Protein AF-A0A955KZE1-F1 (afdb_monomer_lite)

Foldseek 3Di:
DDDDDDDDDDDPVRVVVVVVVVVVCCVVPVPVPVVVLLVVVVVLVVVQVVVVVVVQVVVCVVPVDGAAPVQFDQDQVWQWTGHNNDIDGSPPTQGADPDDDSRYWHWDKDADPQWIWIWIQGPVRDIDIDMDDPDDDD

Secondary structure (DSSP, 8-state):
--------PPPHHHHHHHHHHHHHHHHHHHHHHHHHHHHHHHHHHHHHHHHHHHHHHHHHHHHSSPPPTTTEEE-TTSSEEEETTEEEE-TT---B-SS-BTTBB-EEEEEETTEEEEEEE-TTS-EEEESS-S----

Sequence (138 aa):
MIKINAQKAFSLTEVVVALAIIALLVGLGGYGFAIVQRSSRDEQRKTFLAEVRSAVDHYYLANSYYPPSDEFVFSPAGDLLTIGTKQFELVGFKHASSESNANSTKYYYEKDTRGYIVCALQESGSWLKLGDGAGTCM

Structure (mmCIF, N/CA/C/O backbone):
data_AF-A0A955KZE1-F1
#
_entry.id   AF-A0A955KZE1-F1
#
loop_
_atom_site.group_PDB
_atom_site.id
_atom_site.type_symbol
_atom_site.label_atom_id
_atom_site.label_alt_id
_atom_site.label_comp_id
_atom_site.label_asym_id
_atom_site.label_entity_id
_atom_site.label_seq_id
_atom_site.pdbx_PDB_ins_code
_atom_site.Cartn_x
_atom_site.Cartn_y
_atom_site.Cartn_z
_atom_site.occupancy
_atom_site.B_iso_or_equiv
_atom_site.auth_seq_id
_atom_site.auth_comp_id
_atom_site.auth_asym_id
_atom_site.auth_atom_id
_atom_site.pdbx_PDB_model_num
ATOM 1 N N . MET A 1 1 ? -59.845 26.297 21.873 1.00 43.66 1 MET A N 1
ATOM 2 C CA . MET A 1 1 ? -59.622 25.319 22.962 1.00 43.66 1 MET A CA 1
ATOM 3 C C . MET A 1 1 ? -58.888 24.129 22.353 1.00 43.66 1 MET A C 1
ATOM 5 O O . MET A 1 1 ? -59.479 23.426 21.547 1.00 43.66 1 MET A O 1
ATOM 9 N N . ILE A 1 2 ? -57.586 23.979 22.605 1.00 55.41 2 ILE A N 1
ATOM 10 C CA . ILE A 1 2 ? -56.759 22.927 21.989 1.00 55.41 2 ILE A CA 1
ATOM 11 C C . ILE A 1 2 ? -56.669 21.760 22.977 1.00 55.41 2 ILE A C 1
ATOM 13 O O . ILE A 1 2 ? -56.175 21.931 24.088 1.00 55.41 2 ILE A O 1
ATOM 17 N N . LYS A 1 3 ? -57.185 20.588 22.591 1.00 59.56 3 LYS A N 1
ATOM 18 C CA . LYS A 1 3 ? -57.018 19.340 23.347 1.00 59.56 3 LYS A CA 1
ATOM 19 C C . LYS A 1 3 ? -55.638 18.766 23.034 1.00 59.56 3 LYS A C 1
ATOM 21 O O . LYS A 1 3 ? -55.412 18.313 21.916 1.00 59.56 3 LYS A O 1
ATOM 26 N N . ILE A 1 4 ? -54.732 18.764 24.008 1.00 67.62 4 ILE A N 1
ATOM 27 C CA . ILE A 1 4 ? -53.477 18.013 23.905 1.00 67.62 4 ILE A CA 1
ATOM 28 C C . ILE A 1 4 ? -53.792 16.557 24.250 1.00 67.62 4 ILE A C 1
ATOM 30 O O . ILE A 1 4 ? -54.151 16.240 25.382 1.00 67.62 4 ILE A O 1
ATOM 34 N N . ASN A 1 5 ? -53.729 15.681 23.249 1.00 68.62 5 ASN A N 1
ATOM 35 C CA . ASN A 1 5 ? -53.909 14.247 23.431 1.00 68.62 5 ASN A CA 1
ATOM 36 C C . ASN A 1 5 ? -52.589 13.678 23.973 1.00 68.62 5 ASN A C 1
ATOM 38 O O . ASN A 1 5 ? -51.588 13.673 23.256 1.00 68.62 5 ASN A O 1
ATOM 42 N N . ALA A 1 6 ? -52.562 13.267 25.242 1.00 65.12 6 ALA A N 1
ATOM 43 C CA . ALA A 1 6 ? -51.377 12.690 25.869 1.00 65.12 6 ALA A CA 1
ATOM 44 C C . ALA A 1 6 ? -51.086 11.321 25.236 1.00 65.12 6 ALA A C 1
ATOM 46 O O . ALA A 1 6 ? -51.668 10.304 25.613 1.00 65.12 6 ALA A O 1
ATOM 47 N N . GLN A 1 7 ? -50.221 11.299 24.223 1.00 70.88 7 GLN A N 1
ATOM 48 C CA . GLN A 1 7 ? -49.693 10.048 23.694 1.00 70.88 7 GLN A CA 1
ATOM 49 C C . GLN A 1 7 ? -48.806 9.394 24.760 1.00 70.88 7 GLN A C 1
ATOM 51 O O . GLN A 1 7 ? -48.103 10.092 25.491 1.00 70.88 7 GLN A O 1
ATOM 56 N N . LYS A 1 8 ? -48.892 8.063 24.886 1.00 73.88 8 LYS A N 1
ATOM 57 C CA . LYS A 1 8 ? -48.171 7.281 25.901 1.00 73.88 8 LYS A CA 1
ATOM 58 C C . LYS A 1 8 ? -46.674 7.607 25.841 1.00 73.88 8 LYS A C 1
ATOM 60 O O . LYS A 1 8 ? -46.007 7.248 24.876 1.00 73.88 8 LYS A O 1
ATOM 65 N N . ALA A 1 9 ? -46.174 8.300 26.859 1.00 71.69 9 ALA A N 1
ATOM 66 C CA . ALA A 1 9 ? -44.748 8.510 27.061 1.00 71.69 9 ALA A CA 1
ATOM 67 C C . ALA A 1 9 ? -44.119 7.238 27.651 1.00 71.69 9 ALA A C 1
ATOM 69 O O . ALA A 1 9 ? -44.783 6.503 28.386 1.00 71.69 9 ALA A O 1
ATOM 70 N N . PHE A 1 10 ? -42.851 6.988 27.324 1.00 76.50 10 PHE A N 1
ATOM 71 C CA . PHE A 1 10 ? -42.083 5.862 27.856 1.00 76.50 10 PHE A CA 1
ATOM 72 C C . PHE A 1 10 ? -41.983 5.922 29.384 1.00 76.50 10 PHE A C 1
ATOM 74 O O . PHE A 1 10 ? -41.826 6.996 29.970 1.00 76.50 10 PHE A O 1
ATOM 81 N N . SER A 1 11 ? -42.054 4.757 30.032 1.00 90.94 11 SER A N 1
ATOM 82 C CA . SER A 1 11 ? -41.850 4.657 31.478 1.00 90.94 11 SER A CA 1
ATOM 83 C C . SER A 1 11 ? -40.381 4.904 31.832 1.00 90.94 11 SER A C 1
ATOM 85 O O . SER A 1 11 ? -39.472 4.506 31.104 1.00 90.94 11 SER A O 1
ATOM 87 N N . LEU A 1 12 ? -40.125 5.507 32.997 1.00 86.75 12 LEU A N 1
ATOM 88 C CA . LEU A 1 12 ? -38.764 5.718 33.505 1.00 86.75 12 LEU A CA 1
ATOM 89 C C . LEU A 1 12 ? -37.996 4.392 33.621 1.00 86.75 12 LEU A C 1
ATOM 91 O O . LEU A 1 12 ? -36.819 4.316 33.281 1.00 86.75 12 LEU A O 1
ATOM 95 N N . THR A 1 13 ? -38.688 3.324 34.027 1.00 91.44 13 THR A N 1
ATOM 96 C CA . THR A 1 13 ? -38.110 1.970 34.092 1.00 91.44 13 THR A CA 1
ATOM 97 C C . THR A 1 13 ? -37.706 1.434 32.719 1.00 91.44 13 THR A C 1
ATOM 99 O O . THR A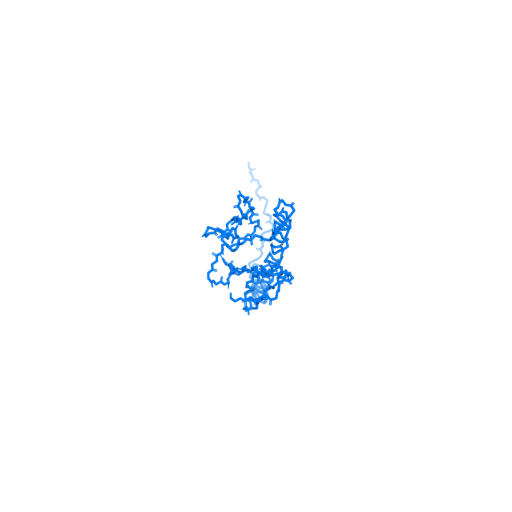 1 13 ? -36.699 0.744 32.598 1.00 91.44 13 THR A O 1
ATOM 102 N N . GLU A 1 14 ? -38.440 1.805 31.674 1.00 90.56 14 GLU A N 1
ATOM 103 C CA . GLU A 1 14 ? -38.200 1.382 30.294 1.00 90.56 14 GLU A CA 1
ATOM 104 C C . GLU A 1 14 ? -36.909 1.997 29.755 1.00 90.56 14 GLU A C 1
ATOM 106 O O . GLU A 1 14 ? -36.090 1.309 29.150 1.00 90.56 14 GLU A O 1
ATOM 111 N N . VAL A 1 15 ? -36.677 3.275 30.065 1.00 92.75 15 VAL A N 1
ATOM 112 C CA . VAL A 1 15 ? -35.442 3.976 29.698 1.00 92.75 15 VAL A CA 1
ATOM 113 C C . VAL A 1 15 ? -34.239 3.396 30.448 1.00 92.75 15 VAL A C 1
ATOM 115 O O . VAL A 1 15 ? -33.183 3.198 29.852 1.00 92.75 15 VAL A O 1
ATOM 118 N N . VAL A 1 16 ? -34.388 3.053 31.731 1.00 94.25 16 VAL A N 1
ATOM 119 C CA . VAL A 1 16 ? -33.296 2.465 32.529 1.00 94.25 16 VAL A CA 1
ATOM 120 C C . VAL A 1 16 ? -32.928 1.060 32.041 1.00 94.25 16 VAL A C 1
ATOM 122 O O . VAL A 1 16 ? -31.744 0.761 31.887 1.00 94.25 16 VAL A O 1
ATOM 125 N N . VAL A 1 17 ? -33.916 0.211 31.742 1.00 95.31 17 VAL A N 1
ATOM 126 C CA . VAL A 1 17 ? -33.666 -1.133 31.194 1.00 95.31 17 VAL A CA 1
ATOM 127 C C . VAL A 1 17 ? -33.049 -1.047 29.797 1.00 95.31 17 VAL A C 1
ATOM 129 O O . VAL A 1 17 ? -32.090 -1.764 29.511 1.00 95.31 17 VAL A O 1
ATOM 132 N N . ALA A 1 18 ? -33.526 -0.137 28.942 1.00 95.38 18 ALA A N 1
ATOM 133 C CA . ALA A 1 18 ? -32.954 0.064 27.613 1.00 95.38 18 ALA A CA 1
ATOM 134 C C . ALA A 1 18 ? -31.478 0.492 27.678 1.00 95.38 18 ALA A C 1
ATOM 136 O O . ALA A 1 18 ? -30.641 -0.077 26.977 1.00 95.38 18 ALA A O 1
ATOM 137 N N . LEU A 1 19 ? -31.130 1.435 28.560 1.00 94.94 19 LEU A N 1
ATOM 138 C CA . LEU A 1 19 ? -29.741 1.864 28.758 1.00 94.94 19 LEU A CA 1
ATOM 139 C C . LEU A 1 19 ? -28.856 0.739 29.311 1.00 94.94 19 LEU A C 1
ATOM 141 O O . LEU A 1 19 ? -27.715 0.601 28.872 1.00 94.94 19 LEU A O 1
ATOM 145 N N . ALA A 1 20 ? -29.378 -0.097 30.214 1.00 95.88 20 ALA A N 1
ATOM 146 C CA . ALA A 1 20 ? -28.655 -1.260 30.728 1.00 95.88 20 ALA A CA 1
ATOM 147 C C . ALA A 1 20 ? -28.326 -2.278 29.619 1.00 95.88 20 ALA A C 1
ATOM 149 O O . ALA A 1 20 ? -27.202 -2.779 29.555 1.00 95.88 20 ALA A O 1
ATOM 150 N N . ILE A 1 21 ? -29.268 -2.539 28.705 1.00 95.38 21 ILE A N 1
ATOM 151 C CA . ILE A 1 21 ? -29.043 -3.436 27.560 1.00 95.38 21 ILE A CA 1
ATOM 152 C C . ILE A 1 21 ? -28.027 -2.827 26.584 1.00 95.38 21 ILE A C 1
ATOM 154 O O . ILE A 1 21 ? -27.118 -3.525 26.137 1.00 95.38 21 ILE A O 1
ATOM 158 N N . ILE A 1 22 ? -28.124 -1.528 26.280 1.00 94.38 22 ILE A N 1
ATOM 159 C CA . ILE A 1 22 ? -27.166 -0.843 25.396 1.00 94.38 22 ILE A CA 1
ATOM 160 C C . ILE A 1 22 ? -25.750 -0.899 25.985 1.00 94.38 22 ILE A C 1
ATOM 162 O O . ILE A 1 22 ? -24.809 -1.240 25.271 1.00 94.38 22 ILE A O 1
ATOM 166 N N . ALA A 1 23 ? -25.592 -0.625 27.283 1.00 94.00 23 ALA A N 1
ATOM 167 C CA . ALA A 1 23 ? -24.296 -0.686 27.956 1.00 94.00 23 ALA A CA 1
ATOM 168 C C . ALA A 1 23 ? -23.672 -2.090 27.885 1.00 94.00 23 ALA A C 1
ATOM 170 O O . ALA A 1 23 ? -22.476 -2.223 27.616 1.00 94.00 23 ALA A O 1
ATOM 171 N N . LEU A 1 24 ? -24.488 -3.135 28.056 1.00 93.31 24 LEU A N 1
ATOM 172 C CA . LEU A 1 24 ? -24.050 -4.522 27.917 1.00 93.31 24 LEU A CA 1
ATOM 173 C C . LEU A 1 24 ? -23.579 -4.829 26.487 1.00 93.31 24 LEU A C 1
ATOM 175 O O . LEU A 1 24 ? -22.497 -5.382 26.300 1.00 93.31 24 LEU A O 1
ATOM 179 N N . LEU A 1 25 ? -24.361 -4.446 25.475 1.00 92.94 25 LEU A N 1
ATOM 180 C CA . LEU A 1 25 ? -24.026 -4.703 24.071 1.00 92.94 25 LEU A CA 1
ATOM 181 C C . LEU A 1 25 ? -22.758 -3.964 23.634 1.00 92.94 25 LEU A C 1
ATOM 183 O O . LEU A 1 25 ? -21.913 -4.546 22.955 1.00 92.94 25 LEU A O 1
ATOM 187 N N . VAL A 1 26 ? -22.591 -2.708 24.054 1.00 89.88 26 VAL A N 1
ATOM 188 C CA . VAL A 1 26 ? -21.380 -1.925 23.768 1.00 89.88 26 VAL A CA 1
ATOM 189 C C . VAL A 1 26 ? -20.156 -2.559 24.433 1.00 89.88 26 VAL A C 1
ATOM 191 O O . VAL A 1 26 ? -19.112 -2.680 23.789 1.00 89.88 26 VAL A O 1
ATOM 194 N N . GLY A 1 27 ? -20.291 -3.025 25.680 1.00 85.88 27 GLY A N 1
ATOM 195 C CA . GLY A 1 27 ? -19.215 -3.711 26.400 1.00 85.88 27 GLY A CA 1
ATOM 196 C C . GLY A 1 27 ? -18.742 -4.994 25.711 1.00 85.88 27 GLY A C 1
ATOM 197 O O . GLY A 1 27 ? -17.546 -5.277 25.694 1.00 85.88 27 GLY A O 1
ATOM 198 N N . LEU A 1 28 ? -19.658 -5.744 25.092 1.00 87.25 28 LEU A N 1
ATOM 199 C CA . LEU A 1 28 ? -19.332 -6.980 24.374 1.00 87.25 28 LEU A CA 1
ATOM 200 C C . LEU A 1 28 ? -18.854 -6.733 22.930 1.00 87.25 28 LEU A C 1
ATOM 202 O O . LEU A 1 28 ? -18.023 -7.484 22.423 1.00 87.25 28 LEU A O 1
ATOM 206 N N . GLY A 1 29 ? -19.354 -5.693 22.256 1.00 83.19 29 GLY A N 1
ATOM 207 C CA . GLY A 1 29 ? -19.130 -5.468 20.822 1.00 83.19 29 GLY A CA 1
ATOM 208 C C . GLY A 1 29 ? -17.833 -4.742 20.443 1.00 83.19 29 GLY A C 1
ATOM 209 O O . GLY A 1 29 ? -17.391 -4.845 19.298 1.00 83.19 29 GLY A O 1
ATOM 210 N N . GLY A 1 30 ? -17.199 -4.014 21.368 1.00 77.38 30 GLY A N 1
ATOM 211 C CA . GLY A 1 30 ? -16.094 -3.100 21.037 1.00 77.38 30 GLY A CA 1
ATOM 212 C C . GLY A 1 30 ? -14.823 -3.762 20.481 1.00 77.38 30 GLY A C 1
ATOM 213 O O . GLY A 1 30 ? -14.159 -3.193 19.614 1.00 77.38 30 GLY A O 1
ATOM 214 N N . TYR A 1 31 ? -14.482 -4.973 20.930 1.00 75.62 31 TYR A N 1
ATOM 215 C CA . TYR A 1 31 ? -13.191 -5.604 20.611 1.00 75.62 31 TYR A CA 1
ATOM 216 C C . TYR A 1 31 ? -13.058 -6.064 19.150 1.00 75.62 31 TYR A C 1
ATOM 218 O O . TYR A 1 31 ? -11.958 -6.045 18.597 1.00 75.62 31 TYR A O 1
ATOM 226 N N . GLY A 1 32 ? -14.159 -6.444 18.495 1.00 79.81 32 GLY A N 1
ATOM 227 C CA . GLY A 1 32 ? -14.126 -6.941 17.113 1.00 79.81 32 GLY A CA 1
ATOM 228 C C . GLY A 1 32 ? -13.849 -5.852 16.071 1.00 79.81 32 GLY A C 1
ATOM 229 O O . GLY A 1 32 ? -13.294 -6.132 15.008 1.00 79.81 32 GLY A O 1
ATOM 230 N N . PHE A 1 33 ? -14.181 -4.597 16.384 1.00 83.19 33 PHE A N 1
ATOM 231 C CA . PHE A 1 33 ? -14.130 -3.495 15.424 1.00 83.19 33 PHE A CA 1
ATOM 232 C C . PHE A 1 33 ? -12.703 -3.196 14.937 1.00 83.19 33 PHE A C 1
ATOM 234 O O . PHE A 1 33 ? -12.472 -3.016 13.742 1.00 83.19 33 PHE A O 1
ATOM 241 N N . ALA A 1 34 ? -11.718 -3.215 15.840 1.00 83.00 34 ALA A N 1
ATOM 242 C CA . ALA A 1 34 ? -10.325 -2.924 15.493 1.00 83.00 34 ALA A CA 1
ATOM 243 C C . ALA A 1 34 ? -9.710 -3.975 14.551 1.00 83.00 34 A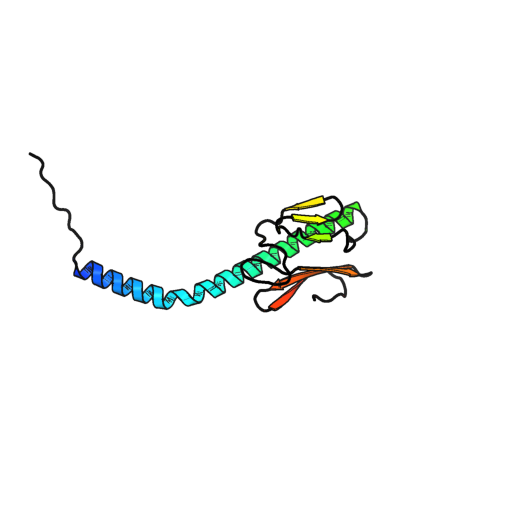LA A C 1
ATOM 245 O O . ALA A 1 34 ? -8.937 -3.627 13.655 1.00 83.00 34 ALA A O 1
ATOM 246 N N . ILE A 1 35 ? -10.074 -5.250 14.732 1.00 85.56 35 ILE A N 1
ATOM 247 C CA . ILE A 1 35 ? -9.585 -6.369 13.915 1.00 85.56 35 ILE A CA 1
ATOM 248 C C . ILE A 1 35 ? -10.153 -6.270 12.499 1.00 85.56 35 ILE A C 1
ATOM 250 O O . ILE A 1 35 ? -9.399 -6.345 11.529 1.00 85.56 35 ILE A O 1
ATOM 254 N N . VAL A 1 36 ? -11.462 -6.031 12.376 1.00 88.31 36 VAL A N 1
ATOM 255 C CA . VAL A 1 36 ? -12.129 -5.868 11.074 1.00 88.31 36 VAL A CA 1
ATOM 256 C C . VAL A 1 36 ? -11.562 -4.667 10.321 1.00 88.31 36 VAL A C 1
ATOM 258 O O . VAL A 1 36 ? -11.246 -4.776 9.138 1.00 88.31 36 VAL A O 1
ATOM 261 N N . GLN A 1 37 ? -11.344 -3.542 11.009 1.00 89.44 37 GLN A N 1
ATOM 262 C CA . GLN A 1 37 ? -10.759 -2.359 10.383 1.00 89.44 37 GLN A CA 1
ATOM 263 C C . GLN A 1 37 ? -9.329 -2.627 9.879 1.00 89.44 37 GLN A C 1
ATOM 265 O O . GLN A 1 37 ? -8.966 -2.149 8.806 1.00 89.44 37 GLN A O 1
ATOM 270 N N . ARG A 1 38 ? -8.515 -3.393 10.624 1.00 89.56 38 ARG A N 1
ATOM 271 C CA . ARG A 1 38 ? -7.177 -3.811 10.169 1.00 89.56 38 ARG A CA 1
ATOM 272 C C . ARG A 1 38 ? -7.263 -4.706 8.934 1.00 89.56 38 ARG A C 1
ATOM 274 O O . ARG A 1 38 ? -6.574 -4.428 7.960 1.00 89.56 38 ARG A O 1
ATOM 281 N N . SER A 1 39 ? -8.145 -5.706 8.948 1.00 90.56 39 SER A N 1
ATOM 282 C CA . SER A 1 39 ? -8.352 -6.602 7.802 1.00 90.56 39 SER A CA 1
ATOM 283 C C . SER A 1 39 ? -8.765 -5.832 6.548 1.00 90.56 39 SER A C 1
ATOM 285 O O . SER A 1 39 ? -8.186 -6.030 5.486 1.00 90.56 39 SER A O 1
ATOM 287 N N . SER A 1 40 ? -9.701 -4.886 6.680 1.00 90.50 40 SER A N 1
ATOM 288 C CA . SER A 1 40 ? -10.137 -4.046 5.561 1.00 90.50 40 SER A CA 1
ATOM 289 C C . SER A 1 40 ? -8.990 -3.210 4.980 1.00 90.50 40 SER A C 1
ATOM 291 O O . SER A 1 40 ? -8.892 -3.063 3.765 1.00 90.50 40 SER A O 1
ATOM 293 N N . ARG A 1 41 ? -8.081 -2.692 5.820 1.00 90.06 41 ARG A N 1
ATOM 294 C CA . ARG A 1 41 ? -6.893 -1.959 5.347 1.00 90.06 41 ARG A CA 1
ATOM 295 C C . ARG A 1 41 ? -5.886 -2.871 4.649 1.00 90.06 41 ARG A C 1
ATOM 297 O O . ARG A 1 41 ? -5.335 -2.483 3.623 1.00 90.06 41 ARG A O 1
ATOM 304 N N . ASP A 1 42 ? -5.657 -4.077 5.162 1.00 91.25 42 ASP A N 1
ATOM 305 C CA . ASP A 1 42 ? -4.783 -5.057 4.507 1.00 91.25 42 ASP A CA 1
ATOM 306 C C . ASP A 1 42 ? -5.351 -5.516 3.147 1.00 91.25 42 ASP A C 1
ATOM 308 O O . ASP A 1 42 ? -4.596 -5.680 2.188 1.00 91.25 42 ASP A O 1
ATOM 312 N N . GLU A 1 43 ? -6.674 -5.647 3.021 1.00 90.75 43 GLU A N 1
ATOM 313 C CA . GLU A 1 43 ? -7.345 -5.894 1.737 1.00 90.75 43 GLU A CA 1
ATOM 314 C C . GLU A 1 43 ? -7.171 -4.726 0.761 1.00 90.75 43 GLU A C 1
ATOM 316 O O . GLU A 1 43 ? -6.832 -4.951 -0.400 1.00 90.75 43 GLU A O 1
ATOM 321 N N . GLN A 1 44 ? -7.315 -3.481 1.229 1.00 88.19 44 GLN A N 1
ATOM 322 C CA . GLN A 1 44 ? -7.064 -2.289 0.409 1.00 88.19 44 GLN A CA 1
ATOM 323 C C . GLN A 1 44 ? -5.620 -2.269 -0.120 1.00 88.19 44 GLN A C 1
ATOM 325 O O . GLN A 1 44 ? -5.411 -2.073 -1.318 1.00 88.19 44 GLN A O 1
ATOM 330 N N . ARG A 1 45 ? -4.621 -2.576 0.726 1.00 88.62 45 ARG A N 1
ATOM 331 C CA . ARG A 1 45 ? -3.209 -2.716 0.309 1.00 88.62 45 ARG A CA 1
ATOM 332 C C . ARG A 1 45 ? -3.024 -3.782 -0.772 1.00 88.62 45 ARG A C 1
ATOM 334 O O . ARG A 1 45 ? -2.209 -3.605 -1.671 1.00 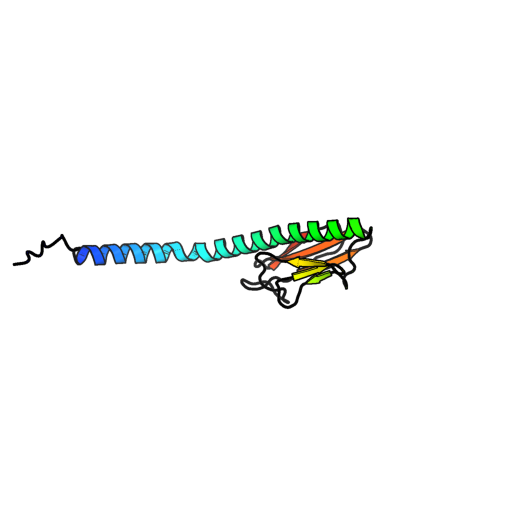88.62 45 ARG A O 1
ATOM 341 N N . LYS A 1 46 ? -3.768 -4.887 -0.709 1.00 90.25 46 LYS A N 1
ATOM 342 C CA . LYS A 1 46 ? -3.706 -5.948 -1.723 1.00 90.25 46 LYS A CA 1
ATOM 343 C C . LYS A 1 46 ? -4.306 -5.511 -3.056 1.00 90.25 46 LYS A C 1
ATOM 345 O O . LYS A 1 46 ? -3.682 -5.739 -4.091 1.00 90.25 46 LYS A O 1
ATOM 350 N N . THR A 1 47 ? -5.489 -4.901 -3.034 1.00 88.38 47 THR A N 1
ATOM 351 C CA . THR A 1 47 ? -6.151 -4.374 -4.239 1.00 88.38 47 THR A CA 1
ATOM 352 C C . THR A 1 47 ? -5.248 -3.381 -4.956 1.00 88.38 47 THR A C 1
ATOM 354 O O . THR A 1 47 ? -5.054 -3.462 -6.162 1.00 88.38 47 THR A O 1
ATOM 357 N N . PHE A 1 48 ? -4.583 -2.530 -4.190 1.00 86.00 48 PHE A N 1
ATOM 358 C CA . PHE A 1 48 ? -3.620 -1.585 -4.719 1.00 86.00 48 PHE A CA 1
ATOM 359 C C . PHE A 1 48 ? -2.429 -2.193 -5.414 1.00 86.00 48 PHE A C 1
ATOM 361 O O . PHE A 1 48 ? -2.071 -1.761 -6.500 1.00 86.00 48 PHE A O 1
ATOM 368 N N . LEU A 1 49 ? -1.804 -3.208 -4.816 1.00 89.12 49 LEU A N 1
ATOM 369 C CA . LEU A 1 49 ? -0.700 -3.881 -5.486 1.00 89.12 49 LEU A CA 1
ATOM 370 C C . LEU A 1 49 ? -1.151 -4.437 -6.848 1.00 89.12 49 LEU A C 1
ATOM 372 O O . LEU A 1 49 ? -0.377 -4.398 -7.802 1.00 89.12 49 LEU A O 1
ATOM 376 N N . ALA A 1 50 ? -2.407 -4.875 -6.982 1.00 89.06 50 ALA A N 1
ATOM 377 C CA . ALA A 1 50 ? -2.954 -5.280 -8.276 1.00 89.06 50 ALA A CA 1
ATOM 378 C C . ALA A 1 50 ? -3.081 -4.105 -9.269 1.00 89.06 50 ALA A C 1
ATOM 380 O O . ALA A 1 50 ? -2.735 -4.266 -10.440 1.00 89.06 50 ALA A O 1
ATOM 381 N N . GLU A 1 51 ? -3.505 -2.922 -8.817 1.00 87.31 51 GLU A N 1
ATOM 382 C CA . GLU A 1 51 ? -3.529 -1.701 -9.641 1.00 87.31 51 GLU A CA 1
ATOM 383 C C . GLU A 1 51 ? -2.119 -1.284 -10.075 1.00 87.31 51 GLU A C 1
ATOM 385 O O . GLU A 1 51 ? -1.880 -1.007 -11.252 1.00 87.31 51 GLU A O 1
ATOM 390 N N . VAL A 1 52 ? -1.156 -1.329 -9.151 1.00 88.94 52 VAL A N 1
ATOM 391 C CA . VAL A 1 52 ? 0.258 -1.065 -9.432 1.00 88.94 52 VAL A CA 1
ATOM 392 C C . VAL A 1 52 ? 0.800 -2.032 -10.481 1.00 88.94 52 VAL A C 1
ATOM 394 O O . VAL A 1 52 ? 1.491 -1.600 -11.400 1.00 88.94 52 VAL A O 1
ATOM 397 N N . ARG A 1 53 ? 0.465 -3.325 -10.401 1.00 90.56 53 ARG A N 1
ATOM 398 C CA . ARG A 1 53 ? 0.843 -4.297 -11.437 1.00 90.56 53 ARG A CA 1
ATOM 399 C C . ARG A 1 53 ? 0.292 -3.917 -12.797 1.00 90.56 53 ARG A C 1
ATOM 401 O O . ARG A 1 53 ? 1.054 -3.909 -13.754 1.00 90.56 53 ARG A O 1
ATOM 408 N N . SER A 1 54 ? -0.981 -3.536 -12.873 1.00 90.38 54 SER A N 1
ATOM 409 C CA . SER A 1 54 ? -1.560 -3.054 -14.128 1.00 90.38 54 SER A CA 1
ATOM 410 C C . SER A 1 54 ? -0.793 -1.841 -14.664 1.00 90.38 54 SER A C 1
ATOM 412 O O . SER A 1 54 ? -0.500 -1.778 -15.855 1.00 90.38 54 SER A O 1
ATOM 414 N N . ALA A 1 55 ? -0.424 -0.890 -13.802 1.00 89.38 55 ALA A N 1
ATOM 415 C CA . ALA A 1 55 ? 0.346 0.293 -14.187 1.00 89.38 55 ALA A CA 1
ATOM 416 C C . ALA A 1 55 ? 1.759 -0.054 -14.697 1.00 89.38 55 ALA A C 1
ATOM 418 O O . ALA A 1 55 ? 2.205 0.490 -15.710 1.00 89.38 55 ALA A O 1
ATOM 419 N N . VAL A 1 56 ? 2.444 -0.993 -14.038 1.00 91.62 56 VAL A N 1
ATOM 420 C CA . VAL A 1 56 ? 3.752 -1.509 -14.471 1.00 91.62 56 VAL A CA 1
ATOM 421 C C . VAL A 1 56 ? 3.636 -2.249 -15.805 1.00 91.62 56 VAL A C 1
ATOM 423 O O . VAL A 1 56 ? 4.452 -2.018 -16.697 1.00 91.62 56 VAL A O 1
ATOM 426 N N . ASP A 1 57 ? 2.604 -3.074 -15.984 1.00 90.88 57 ASP A N 1
ATOM 427 C CA . ASP A 1 57 ? 2.348 -3.792 -17.235 1.00 90.88 57 ASP A CA 1
ATOM 428 C C . ASP A 1 57 ? 2.085 -2.799 -18.385 1.00 90.88 57 ASP A C 1
ATOM 430 O O . ASP A 1 57 ? 2.649 -2.934 -19.472 1.00 90.88 57 ASP A O 1
ATOM 434 N N . HIS A 1 58 ? 1.320 -1.728 -18.140 1.00 90.75 58 HIS A N 1
ATOM 435 C CA . HIS A 1 58 ? 1.135 -0.641 -19.108 1.00 90.75 58 HIS A CA 1
ATOM 436 C C . HIS A 1 58 ? 2.447 0.060 -19.482 1.00 90.75 58 HIS A C 1
ATOM 438 O O . HIS A 1 58 ? 2.650 0.392 -20.652 1.00 90.75 58 HIS A O 1
ATOM 444 N N . TYR A 1 59 ? 3.342 0.284 -18.517 1.00 91.88 59 TYR A N 1
ATOM 445 C CA . TYR A 1 59 ? 4.661 0.855 -18.790 1.00 91.88 59 TYR A CA 1
ATOM 446 C C . TYR A 1 59 ? 5.517 -0.096 -19.635 1.00 91.88 59 TYR A C 1
ATOM 448 O O . TYR A 1 59 ? 6.151 0.342 -20.598 1.00 91.88 59 TYR A O 1
ATOM 456 N N . TYR A 1 60 ? 5.503 -1.393 -19.318 1.00 92.25 60 TYR A N 1
ATOM 457 C CA . TYR A 1 60 ? 6.238 -2.406 -20.071 1.00 92.25 60 TYR A CA 1
ATOM 458 C C . TYR A 1 60 ? 5.763 -2.480 -21.525 1.00 92.25 60 TYR A C 1
ATOM 460 O O . TYR A 1 60 ? 6.586 -2.536 -22.433 1.00 92.25 60 TYR A O 1
ATOM 468 N N . LEU A 1 61 ? 4.453 -2.400 -21.775 1.00 93.12 61 LEU A N 1
ATOM 469 C CA . LEU A 1 61 ? 3.907 -2.378 -23.137 1.00 93.12 61 LEU A CA 1
ATOM 470 C C . LEU A 1 61 ? 4.390 -1.173 -23.959 1.00 93.12 61 LEU A C 1
ATOM 472 O O . LEU A 1 61 ? 4.544 -1.289 -25.172 1.00 93.12 61 LEU A O 1
ATOM 476 N N . ALA A 1 62 ? 4.626 -0.027 -23.318 1.00 92.62 62 ALA A N 1
ATOM 477 C CA . ALA A 1 62 ? 5.092 1.179 -23.997 1.00 92.62 62 ALA A CA 1
ATOM 478 C C . ALA A 1 62 ? 6.613 1.191 -24.228 1.00 92.62 62 ALA A C 1
ATOM 480 O O . ALA A 1 62 ? 7.069 1.681 -25.258 1.00 92.62 62 ALA A O 1
ATOM 481 N N . ASN A 1 63 ? 7.390 0.657 -23.282 1.00 92.56 63 ASN A N 1
ATOM 482 C CA . ASN A 1 63 ? 8.846 0.823 -23.249 1.00 92.56 63 ASN A CA 1
ATOM 483 C C . ASN A 1 63 ? 9.632 -0.478 -23.492 1.00 92.56 63 ASN A C 1
ATOM 485 O O . ASN A 1 63 ? 10.829 -0.435 -23.746 1.00 92.56 63 ASN A O 1
ATOM 489 N N . SER A 1 64 ? 8.976 -1.642 -23.457 1.00 92.62 64 SER A N 1
ATOM 490 C CA . SER A 1 64 ? 9.582 -2.987 -23.536 1.00 92.62 64 SER A CA 1
ATOM 491 C C . SER A 1 64 ? 10.557 -3.335 -22.399 1.00 92.62 64 SER A C 1
ATOM 493 O O . SER A 1 64 ? 11.326 -4.291 -22.501 1.00 92.62 64 SER A O 1
ATOM 495 N N . TYR A 1 65 ? 10.525 -2.587 -21.295 1.00 91.25 65 TYR A N 1
ATOM 496 C CA . TYR A 1 65 ? 11.276 -2.873 -20.073 1.00 91.25 65 TYR A CA 1
ATOM 497 C C . TYR A 1 65 ? 10.480 -2.449 -18.833 1.00 91.25 65 TYR A C 1
ATOM 499 O O . TYR A 1 65 ? 9.578 -1.615 -18.915 1.00 91.25 65 TYR A O 1
ATOM 507 N N . TYR A 1 66 ? 10.793 -3.045 -17.679 1.00 92.62 66 TYR A N 1
ATOM 508 C CA . TYR A 1 66 ? 10.187 -2.669 -16.398 1.00 92.62 66 TYR A CA 1
ATOM 509 C C . TYR A 1 66 ? 10.781 -1.359 -15.872 1.00 92.62 66 TYR A C 1
ATOM 511 O O . TYR A 1 66 ? 11.995 -1.167 -16.001 1.00 92.62 66 TYR A O 1
ATOM 519 N N . PRO A 1 67 ? 9.972 -0.487 -15.246 1.00 93.00 67 PRO A N 1
ATOM 520 C CA . PRO A 1 67 ? 10.410 0.846 -14.859 1.00 93.00 67 PRO A CA 1
ATOM 521 C C . PRO A 1 67 ? 11.619 0.780 -13.915 1.00 93.00 67 PRO A C 1
ATOM 523 O O . PRO A 1 67 ? 11.620 -0.018 -12.971 1.00 93.00 67 PRO A O 1
ATOM 526 N N . PRO A 1 68 ? 12.681 1.562 -14.161 1.00 91.50 68 PRO A N 1
ATOM 527 C CA . PRO A 1 68 ? 13.798 1.653 -13.234 1.00 91.50 68 PRO A CA 1
ATOM 528 C C . PRO A 1 68 ? 13.357 2.318 -11.922 1.00 91.50 68 PRO A C 1
ATOM 530 O O . PRO A 1 68 ? 12.326 2.986 -11.861 1.00 91.50 68 PRO A O 1
ATOM 533 N N . SER A 1 69 ? 14.094 2.069 -10.837 1.00 86.06 69 SER A N 1
ATOM 534 C CA . SER A 1 69 ? 13.677 2.483 -9.488 1.00 86.06 69 SER A CA 1
ATOM 535 C C . SER A 1 69 ? 13.570 4.003 -9.313 1.00 86.06 69 SER A C 1
ATOM 537 O O . SER A 1 69 ? 12.865 4.460 -8.425 1.00 86.06 69 SER A O 1
ATOM 539 N N . ASP A 1 70 ? 14.256 4.783 -10.145 1.00 88.12 70 ASP A N 1
ATOM 540 C CA . ASP A 1 70 ? 14.176 6.246 -10.214 1.00 88.12 70 ASP A CA 1
ATOM 541 C C . ASP A 1 70 ? 12.926 6.752 -10.948 1.00 88.12 70 ASP A C 1
ATOM 543 O O . ASP A 1 70 ? 12.465 7.861 -10.688 1.00 88.12 70 ASP A O 1
ATOM 547 N N . GLU A 1 71 ? 12.341 5.933 -11.821 1.00 90.25 71 GLU A N 1
ATOM 548 C CA . GLU A 1 71 ? 11.088 6.237 -12.511 1.00 90.25 71 GLU A CA 1
ATOM 549 C C . GLU A 1 71 ? 9.858 5.685 -11.793 1.00 90.25 71 GLU A C 1
ATOM 551 O O . GLU A 1 71 ? 8.749 6.020 -12.193 1.00 90.25 71 GLU A O 1
ATOM 556 N N . PHE A 1 72 ? 10.023 4.855 -10.761 1.00 91.25 72 PHE A N 1
ATOM 557 C CA . PHE A 1 72 ? 8.933 4.295 -9.966 1.00 91.25 72 PHE A CA 1
ATOM 558 C C . PHE A 1 72 ? 8.882 4.972 -8.592 1.00 91.25 72 PHE A C 1
ATOM 560 O O . PHE A 1 72 ? 9.584 4.586 -7.657 1.00 91.25 72 PHE A O 1
ATOM 567 N N . VAL A 1 73 ? 8.053 6.009 -8.465 1.00 88.00 73 VAL A N 1
ATOM 568 C CA . VAL A 1 73 ? 8.048 6.888 -7.288 1.00 88.00 73 VAL A CA 1
ATOM 569 C C . VAL A 1 73 ? 6.655 6.984 -6.685 1.00 88.00 73 VAL A C 1
ATOM 571 O O . VAL A 1 73 ? 5.717 7.476 -7.317 1.00 88.00 73 VAL A O 1
ATOM 574 N N . PHE A 1 74 ? 6.527 6.581 -5.421 1.00 84.94 74 PHE A N 1
ATOM 575 C CA . PHE A 1 74 ? 5.356 6.919 -4.617 1.00 84.94 74 PHE A CA 1
ATOM 576 C C . PHE A 1 74 ? 5.463 8.369 -4.161 1.00 84.94 74 PHE A C 1
ATOM 578 O O . PHE A 1 74 ? 6.472 8.774 -3.581 1.00 84.94 74 PHE A O 1
ATOM 585 N N . SER A 1 75 ? 4.420 9.155 -4.416 1.00 79.50 75 SER A N 1
ATOM 586 C CA . SER A 1 75 ? 4.367 10.533 -3.949 1.00 79.50 75 SER A CA 1
ATOM 587 C C . SER A 1 75 ? 4.490 10.567 -2.424 1.00 79.50 75 SER A C 1
ATOM 589 O O . SER A 1 75 ? 3.726 9.877 -1.742 1.00 79.50 75 SER A O 1
ATOM 591 N N . PRO A 1 76 ? 5.366 11.421 -1.865 1.00 66.12 76 PRO A N 1
ATOM 592 C CA . PRO A 1 76 ? 5.431 11.648 -0.431 1.00 66.12 76 PRO A CA 1
ATOM 593 C C . PRO A 1 76 ? 4.203 12.394 0.089 1.00 66.12 76 PRO A C 1
ATOM 595 O O . PRO A 1 76 ? 4.177 12.693 1.263 1.00 66.12 76 PRO A O 1
ATOM 598 N N . ALA A 1 77 ? 3.217 12.749 -0.745 1.00 65.12 77 ALA A N 1
ATOM 599 C CA . ALA A 1 77 ? 1.893 13.180 -0.293 1.00 65.12 77 ALA A CA 1
ATOM 600 C C . ALA A 1 77 ? 0.897 12.008 -0.205 1.00 65.12 77 ALA A C 1
ATOM 602 O O . ALA A 1 77 ? -0.051 12.091 0.569 1.00 65.12 77 ALA A O 1
ATOM 603 N N . GLY A 1 78 ? 1.164 10.891 -0.894 1.00 63.84 78 GLY A N 1
ATOM 604 C CA . GLY A 1 78 ? 0.435 9.633 -0.723 1.00 63.84 78 GLY A CA 1
ATOM 605 C C . GLY A 1 78 ? -0.560 9.247 -1.804 1.00 63.84 78 GLY A C 1
ATOM 606 O O . GLY A 1 78 ? -0.955 8.087 -1.843 1.00 63.84 78 GLY A O 1
ATOM 607 N N . ASP A 1 79 ? -0.930 10.184 -2.671 1.00 74.19 79 ASP A N 1
ATOM 608 C CA . ASP A 1 79 ? -2.121 10.012 -3.515 1.00 74.19 79 ASP A CA 1
ATOM 609 C C . ASP A 1 79 ? -1.790 9.615 -4.956 1.00 74.19 79 ASP A C 1
ATOM 611 O O . ASP A 1 79 ? -2.679 9.292 -5.739 1.00 74.19 79 ASP A O 1
ATOM 615 N N . LEU A 1 80 ? -0.504 9.639 -5.321 1.00 81.94 80 LEU A N 1
ATOM 616 C CA . LEU A 1 80 ? -0.044 9.406 -6.687 1.00 81.94 80 LEU A CA 1
ATOM 617 C C . LEU A 1 80 ? 1.137 8.436 -6.712 1.00 81.94 80 LEU A C 1
ATOM 619 O O . LEU A 1 80 ? 2.118 8.616 -5.988 1.00 81.94 80 LEU A O 1
ATOM 623 N N . LEU A 1 81 ? 1.070 7.451 -7.602 1.00 86.69 81 LEU A N 1
ATOM 624 C CA . LEU A 1 81 ? 2.225 6.695 -8.077 1.00 86.69 81 LEU A CA 1
ATOM 625 C C . LEU A 1 81 ? 2.650 7.297 -9.408 1.00 86.69 81 LEU A C 1
ATOM 627 O O . LEU A 1 81 ? 1.841 7.425 -10.325 1.00 86.69 81 LEU A O 1
ATOM 631 N N . THR A 1 82 ? 3.922 7.647 -9.523 1.00 89.75 82 THR A N 1
ATOM 632 C CA . THR A 1 82 ? 4.513 8.076 -10.789 1.00 89.75 82 THR A CA 1
ATOM 633 C C . THR A 1 82 ? 5.326 6.920 -11.356 1.00 89.75 82 THR A C 1
ATOM 635 O O . THR A 1 82 ? 6.175 6.377 -10.653 1.00 89.75 82 THR A O 1
ATOM 638 N N . ILE A 1 83 ? 5.041 6.539 -12.604 1.00 91.12 83 ILE A N 1
ATOM 639 C CA . ILE A 1 83 ? 5.837 5.583 -13.381 1.00 91.12 83 ILE A CA 1
ATOM 640 C C . ILE A 1 83 ? 6.272 6.264 -14.682 1.00 91.12 83 ILE A C 1
ATOM 642 O O . ILE A 1 83 ? 5.449 6.521 -15.570 1.00 91.12 83 ILE A O 1
ATOM 646 N N . GLY A 1 84 ? 7.558 6.590 -14.788 1.00 88.06 84 GLY A N 1
ATOM 647 C CA . GLY A 1 84 ? 8.093 7.424 -15.863 1.00 88.06 84 GLY A CA 1
ATOM 648 C C . GLY A 1 84 ? 7.436 8.805 -15.863 1.00 88.06 84 GLY A C 1
ATOM 649 O O . GLY A 1 84 ? 7.515 9.542 -14.886 1.00 88.06 84 GLY A O 1
ATOM 650 N N . THR A 1 85 ? 6.744 9.161 -16.948 1.00 85.25 85 THR A N 1
ATOM 651 C CA . THR A 1 85 ? 6.008 10.437 -17.070 1.00 85.25 85 THR A CA 1
ATOM 652 C C . THR A 1 85 ? 4.517 10.331 -16.739 1.00 85.25 85 THR A C 1
ATOM 654 O O . THR A 1 85 ? 3.802 11.332 -16.805 1.00 85.25 85 THR A O 1
ATOM 657 N N . LYS A 1 86 ? 4.017 9.132 -16.411 1.00 85.56 86 LYS A N 1
ATOM 658 C CA . LYS A 1 86 ? 2.600 8.896 -16.112 1.00 85.56 86 LYS A CA 1
ATOM 659 C C . LYS A 1 86 ? 2.355 8.883 -14.611 1.00 85.56 86 LYS A C 1
ATOM 661 O O . LYS A 1 86 ? 3.136 8.314 -13.855 1.00 85.56 86 LYS A O 1
ATOM 666 N N . GLN A 1 87 ? 1.234 9.467 -14.206 1.00 87.31 87 GLN A N 1
ATOM 667 C CA . GLN A 1 87 ? 0.741 9.428 -12.835 1.00 87.31 87 GLN A CA 1
ATOM 668 C C . GLN A 1 87 ? -0.513 8.566 -12.762 1.00 87.31 87 GLN A C 1
ATOM 670 O O . GLN A 1 87 ? -1.373 8.628 -13.641 1.00 87.31 87 GLN A O 1
ATOM 675 N N . PHE A 1 88 ? -0.595 7.775 -11.704 1.00 81.62 88 PHE A N 1
ATOM 676 C CA . PHE A 1 88 ? -1.720 6.918 -11.380 1.00 81.62 88 PHE A CA 1
ATOM 677 C C . PHE A 1 88 ? -2.250 7.364 -10.023 1.00 81.62 88 PHE A C 1
ATOM 679 O O . PHE A 1 88 ? -1.478 7.475 -9.069 1.00 81.62 88 PHE A O 1
ATOM 686 N N . GLU A 1 89 ? -3.543 7.666 -9.956 1.00 78.50 89 GLU A N 1
ATOM 687 C CA . GLU A 1 89 ? -4.201 8.007 -8.700 1.00 78.50 89 GLU A CA 1
ATOM 688 C C . GLU A 1 89 ? -4.375 6.751 -7.855 1.00 78.50 89 GLU A C 1
ATOM 690 O O . GLU A 1 89 ? -4.825 5.712 -8.337 1.00 78.50 89 GLU A O 1
ATOM 695 N N . LEU A 1 90 ? -3.987 6.855 -6.591 1.00 68.81 90 LEU A N 1
ATOM 696 C CA . LEU A 1 90 ? -4.012 5.753 -5.647 1.00 68.81 90 LEU A CA 1
ATOM 697 C C . LEU A 1 90 ? -5.323 5.827 -4.864 1.00 68.81 90 LEU A C 1
ATOM 699 O O . LEU A 1 90 ? -5.405 6.430 -3.793 1.00 68.81 90 LEU A O 1
ATOM 703 N N . VAL A 1 91 ? -6.380 5.234 -5.416 1.00 67.00 91 VAL A N 1
ATOM 704 C CA . VAL A 1 91 ? -7.714 5.304 -4.811 1.00 67.00 91 VAL A CA 1
ATOM 705 C C . VAL A 1 91 ? -7.730 4.499 -3.508 1.00 67.00 91 VAL A C 1
ATOM 707 O O . VAL A 1 91 ? -7.497 3.293 -3.488 1.00 67.00 91 VAL A O 1
ATOM 710 N N . GLY A 1 92 ? -8.008 5.176 -2.392 1.00 60.97 92 GLY A N 1
ATOM 711 C CA . GLY A 1 92 ? -8.074 4.555 -1.065 1.00 60.97 92 GLY A CA 1
ATOM 712 C C . GLY A 1 92 ? -6.746 4.502 -0.303 1.00 60.97 92 GLY A C 1
ATOM 713 O O . GLY A 1 92 ? -6.704 3.907 0.776 1.00 60.97 92 GLY A O 1
ATOM 714 N N . PHE A 1 93 ? -5.677 5.139 -0.800 1.00 60.81 93 PHE A N 1
ATOM 715 C CA . PHE A 1 93 ? -4.384 5.108 -0.120 1.00 60.81 93 PHE A CA 1
ATOM 716 C C . PHE A 1 93 ? -4.239 6.112 1.001 1.00 60.81 93 PHE A C 1
ATOM 718 O O . PHE A 1 93 ? -4.516 7.300 0.895 1.00 60.81 93 PHE A O 1
ATOM 725 N N . LYS A 1 94 ? -3.720 5.591 2.105 1.00 65.12 94 LYS A N 1
ATOM 726 C CA . LYS A 1 94 ? -3.105 6.373 3.154 1.00 65.12 94 LYS A CA 1
ATOM 727 C C . LYS A 1 94 ? -1.598 6.372 2.875 1.00 65.12 94 LYS A C 1
ATOM 729 O O . LYS A 1 94 ? -0.971 5.326 3.009 1.00 65.12 94 LYS A O 1
ATOM 734 N N . HIS A 1 95 ? -1.078 7.517 2.443 1.00 70.00 95 HIS A N 1
ATOM 735 C CA . HIS A 1 95 ? 0.314 7.988 2.470 1.00 70.00 95 HIS A CA 1
ATOM 736 C C . HIS A 1 95 ? 1.470 6.967 2.506 1.00 70.00 95 HIS A C 1
ATOM 738 O O . HIS A 1 95 ? 1.612 6.199 3.460 1.00 70.00 95 HIS A O 1
ATOM 744 N N . ALA A 1 96 ? 2.377 7.048 1.525 1.00 78.56 96 ALA A N 1
ATOM 745 C CA . ALA A 1 96 ? 3.651 6.332 1.562 1.00 78.56 96 ALA A CA 1
ATOM 746 C C . ALA A 1 96 ? 4.524 6.858 2.712 1.00 78.56 96 ALA A C 1
ATOM 748 O O . ALA A 1 96 ? 4.822 8.047 2.771 1.00 78.56 96 ALA A O 1
ATOM 749 N N . SER A 1 97 ? 4.936 5.987 3.634 1.00 82.00 97 SER A N 1
ATOM 750 C CA . SER A 1 97 ? 5.795 6.372 4.761 1.00 82.00 97 SER A CA 1
ATOM 751 C C . SER A 1 97 ? 6.872 5.321 5.045 1.00 82.00 97 SER A C 1
ATOM 753 O O . SER A 1 97 ? 6.939 4.279 4.391 1.00 82.00 97 SER A O 1
ATOM 755 N N . SER A 1 98 ? 7.735 5.589 6.026 1.00 82.00 98 SER A N 1
ATOM 756 C CA . SER A 1 98 ? 8.733 4.627 6.505 1.00 82.00 98 SER A CA 1
ATOM 757 C C . SER A 1 98 ? 8.135 3.481 7.330 1.00 82.00 98 SER A C 1
ATOM 759 O O . SER A 1 98 ? 8.853 2.536 7.650 1.00 82.00 98 SER A O 1
ATOM 761 N N . GLU A 1 99 ? 6.846 3.540 7.678 1.00 82.88 99 GLU A N 1
ATOM 762 C CA . GLU A 1 99 ? 6.158 2.573 8.537 1.00 82.88 99 GLU A CA 1
ATOM 763 C C . GLU A 1 99 ? 4.775 2.199 7.981 1.00 82.88 99 GLU A C 1
ATOM 765 O O . GLU A 1 99 ? 4.281 2.776 7.018 1.00 82.88 99 GLU A O 1
ATOM 770 N N . SER A 1 100 ? 4.126 1.187 8.562 1.00 88.12 100 SER A N 1
ATOM 771 C CA . SER A 1 100 ? 2.753 0.810 8.193 1.00 88.12 100 SER A CA 1
ATOM 772 C C . SER A 1 100 ? 1.836 0.827 9.394 1.00 88.12 100 SER A C 1
ATOM 774 O O . SER A 1 100 ? 2.053 0.131 10.381 1.00 88.12 100 SER A O 1
ATOM 776 N N . ASN A 1 101 ? 0.802 1.654 9.306 1.00 88.00 101 ASN A N 1
ATOM 777 C CA . ASN A 1 101 ? -0.170 1.882 10.362 1.00 88.00 101 ASN A CA 1
ATOM 778 C C . ASN A 1 101 ? -1.539 2.217 9.748 1.00 88.00 101 ASN A C 1
ATOM 780 O O . ASN A 1 101 ? -1.738 2.141 8.537 1.00 88.00 101 ASN A O 1
ATOM 784 N N . ALA A 1 102 ? -2.505 2.613 10.577 1.00 85.56 102 ALA A N 1
ATOM 785 C CA . ALA A 1 102 ? -3.852 2.942 10.106 1.00 85.56 102 ALA A CA 1
ATOM 786 C C . ALA A 1 102 ? -3.907 4.151 9.142 1.00 85.56 102 ALA A C 1
ATOM 788 O O . ALA A 1 102 ? -4.937 4.378 8.504 1.00 85.56 102 ALA A O 1
ATOM 789 N N . ASN A 1 103 ? -2.825 4.934 9.063 1.00 83.44 103 ASN A N 1
ATOM 790 C CA . ASN A 1 103 ? -2.723 6.177 8.306 1.00 83.44 103 ASN A CA 1
ATOM 791 C C . ASN A 1 103 ? -1.573 6.208 7.293 1.00 83.44 103 ASN A C 1
ATOM 793 O O . ASN A 1 103 ? -1.379 7.240 6.658 1.00 83.44 103 ASN A O 1
ATOM 797 N N . SER A 1 104 ? -0.820 5.125 7.128 1.00 84.50 104 SER A N 1
ATOM 798 C CA . SER A 1 104 ? 0.248 5.061 6.131 1.00 84.50 104 SER A CA 1
ATOM 799 C C . SER A 1 104 ? 0.626 3.623 5.816 1.00 84.50 104 SER A C 1
ATOM 801 O O . SER A 1 104 ? 0.394 2.721 6.627 1.00 84.50 104 SER A O 1
ATOM 803 N N . THR A 1 105 ? 1.201 3.411 4.638 1.00 87.31 105 THR A N 1
ATOM 804 C CA . THR A 1 105 ? 1.748 2.116 4.228 1.00 87.31 105 THR A CA 1
ATOM 805 C C . THR A 1 105 ? 3.170 2.301 3.718 1.00 87.31 105 THR A C 1
ATOM 807 O O . THR A 1 105 ? 3.460 3.229 2.964 1.00 87.31 105 THR A O 1
ATOM 810 N N . LYS A 1 106 ? 4.060 1.397 4.126 1.00 88.81 106 LYS A N 1
ATOM 811 C CA . LYS A 1 106 ? 5.436 1.336 3.647 1.00 88.81 106 LYS A CA 1
ATOM 812 C C . LYS A 1 106 ? 5.446 0.504 2.378 1.00 88.81 106 LYS A C 1
ATOM 814 O O . LYS A 1 106 ? 4.993 -0.645 2.383 1.00 88.81 106 LYS A O 1
ATOM 819 N N . TYR A 1 107 ? 5.990 1.086 1.319 1.00 88.44 107 TYR A N 1
ATOM 820 C CA . TYR A 1 107 ? 6.182 0.411 0.047 1.00 88.44 107 TYR A CA 1
ATOM 821 C C . TYR A 1 107 ? 7.647 0.172 -0.234 1.00 88.44 107 TYR A C 1
ATOM 823 O O . TYR A 1 107 ? 8.516 0.934 0.186 1.00 88.44 107 TYR A O 1
ATOM 831 N N . TYR A 1 108 ?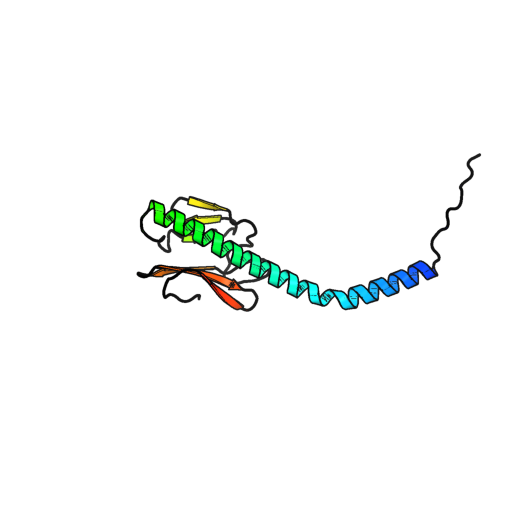 7.888 -0.878 -0.999 1.00 89.06 108 TYR A N 1
ATOM 832 C CA . TYR A 1 108 ? 9.193 -1.191 -1.538 1.00 89.06 108 TYR A CA 1
ATOM 833 C C . TYR A 1 108 ? 9.037 -1.608 -2.996 1.00 89.06 108 TYR A C 1
ATOM 835 O O . TYR A 1 108 ? 8.128 -2.370 -3.326 1.00 89.06 108 TYR A O 1
ATOM 843 N N . TYR A 1 109 ? 9.905 -1.097 -3.862 1.00 91.12 109 TYR A N 1
ATOM 844 C CA . TYR A 1 109 ? 9.979 -1.490 -5.261 1.00 91.12 109 TYR A CA 1
ATOM 845 C C . TYR A 1 109 ? 11.428 -1.764 -5.631 1.00 91.12 109 TYR A C 1
ATOM 847 O O . TYR A 1 109 ? 12.324 -0.986 -5.301 1.00 91.12 109 TYR A O 1
ATOM 855 N N . GLU A 1 110 ? 11.637 -2.853 -6.355 1.00 91.19 110 GLU A N 1
ATOM 856 C CA . GLU A 1 110 ? 12.934 -3.214 -6.900 1.00 91.19 110 GLU A CA 1
ATOM 857 C C . GLU A 1 110 ? 12.733 -3.912 -8.243 1.00 91.19 110 GLU A C 1
ATOM 859 O O . GLU A 1 110 ? 11.832 -4.740 -8.403 1.00 91.19 110 GLU A O 1
ATOM 864 N N . LYS A 1 111 ? 13.598 -3.599 -9.210 1.00 90.25 111 LYS A N 1
ATOM 865 C CA . LYS A 1 111 ? 13.702 -4.366 -10.450 1.00 90.25 111 LYS A CA 1
ATOM 866 C C . LYS A 1 111 ? 14.983 -5.182 -10.468 1.00 90.25 111 LYS A C 1
ATOM 868 O O . LYS A 1 111 ? 16.037 -4.716 -10.048 1.00 90.25 111 LYS A O 1
ATOM 873 N N . ASP A 1 112 ? 14.894 -6.355 -11.067 1.00 85.12 112 ASP A N 1
ATOM 874 C CA . ASP A 1 112 ? 16.020 -7.229 -11.365 1.00 85.12 112 ASP A CA 1
ATOM 875 C C . ASP A 1 112 ? 15.989 -7.594 -12.861 1.00 85.12 112 ASP A C 1
ATOM 877 O O . ASP A 1 112 ? 15.052 -7.297 -13.601 1.00 85.12 112 ASP A O 1
ATOM 881 N N . THR A 1 113 ? 17.028 -8.269 -13.323 1.00 82.56 113 THR A N 1
ATOM 882 C CA . THR A 1 113 ? 17.151 -8.897 -14.640 1.00 82.56 113 THR A CA 1
ATOM 883 C C . THR A 1 113 ? 16.014 -9.869 -14.971 1.00 82.56 113 THR A C 1
ATOM 885 O O . THR A 1 113 ? 15.722 -10.089 -16.144 1.00 82.56 113 THR A O 1
ATOM 888 N N . ARG A 1 114 ? 15.357 -10.442 -13.954 1.00 81.94 114 ARG A N 1
ATOM 889 C CA . ARG A 1 114 ? 14.259 -11.412 -14.101 1.00 81.94 114 ARG A CA 1
ATOM 890 C C . ARG A 1 114 ? 12.858 -10.801 -14.093 1.00 81.94 114 ARG A C 1
ATOM 892 O O . ARG A 1 114 ? 11.913 -11.488 -14.465 1.00 81.94 114 ARG A O 1
ATOM 899 N N . GLY A 1 115 ? 12.703 -9.551 -13.661 1.00 89.81 115 GLY A N 1
ATOM 900 C CA . GLY A 1 115 ? 11.392 -8.930 -13.491 1.00 89.81 115 GLY A CA 1
ATOM 901 C C . GLY A 1 115 ? 11.407 -7.801 -12.471 1.00 89.81 115 GLY A C 1
ATOM 902 O O . GLY A 1 115 ? 12.431 -7.161 -12.250 1.00 89.81 115 GLY A O 1
ATOM 903 N N . TYR A 1 116 ? 10.274 -7.578 -11.817 1.00 92.75 116 TYR A N 1
ATOM 904 C CA . TYR A 1 116 ? 10.145 -6.601 -10.742 1.00 92.75 116 TYR A CA 1
ATOM 905 C C . TYR A 1 116 ? 9.509 -7.232 -9.512 1.00 92.75 116 TYR A C 1
ATOM 907 O O . TYR A 1 116 ? 8.835 -8.263 -9.596 1.00 92.75 116 TYR A O 1
ATOM 915 N N . ILE A 1 117 ? 9.720 -6.589 -8.373 1.00 93.00 117 ILE A N 1
ATOM 916 C CA . ILE A 1 117 ? 8.952 -6.819 -7.164 1.00 93.00 117 ILE A CA 1
ATOM 917 C C . ILE A 1 117 ? 8.382 -5.495 -6.679 1.00 93.00 117 ILE A C 1
ATOM 919 O O . ILE A 1 117 ? 9.040 -4.457 -6.707 1.00 93.00 117 ILE A O 1
ATOM 923 N N . VAL A 1 118 ? 7.143 -5.543 -6.215 1.00 92.06 118 VAL A N 1
ATOM 924 C CA . VAL A 1 118 ? 6.532 -4.472 -5.442 1.00 92.06 118 VAL A CA 1
ATOM 925 C C . VAL A 1 118 ? 5.968 -5.068 -4.167 1.00 92.06 118 VAL A C 1
ATOM 927 O O . VAL A 1 118 ? 5.319 -6.117 -4.184 1.00 92.06 118 VAL A O 1
ATOM 930 N N . CYS A 1 119 ? 6.247 -4.415 -3.050 1.00 92.00 119 CYS A N 1
ATOM 931 C CA . CYS A 1 119 ? 5.830 -4.873 -1.744 1.00 92.00 119 CYS A CA 1
ATOM 932 C C . CYS A 1 119 ? 5.095 -3.788 -0.973 1.00 92.00 119 CYS A C 1
ATOM 934 O O . CYS A 1 119 ? 5.450 -2.613 -1.049 1.00 92.00 119 CYS A O 1
ATOM 936 N N . ALA A 1 120 ? 4.113 -4.213 -0.183 1.00 91.56 120 ALA A N 1
ATOM 937 C CA . ALA A 1 120 ? 3.430 -3.388 0.804 1.00 91.56 120 ALA A CA 1
ATOM 938 C C . ALA A 1 120 ? 3.546 -4.049 2.180 1.00 91.56 120 ALA A C 1
ATOM 940 O O . ALA A 1 120 ? 3.266 -5.242 2.321 1.00 91.56 120 ALA A O 1
ATOM 941 N N . LEU A 1 121 ? 3.959 -3.295 3.194 1.00 92.25 121 LEU A N 1
ATOM 942 C CA . LEU A 1 121 ? 4.017 -3.798 4.563 1.00 92.25 121 LEU A CA 1
ATOM 943 C C . LEU A 1 121 ? 2.608 -3.787 5.175 1.00 92.25 121 LEU A C 1
ATOM 945 O O . LEU A 1 121 ? 1.900 -2.779 5.165 1.00 92.25 121 LEU A O 1
ATOM 949 N N . GLN A 1 122 ? 2.183 -4.934 5.693 1.00 91.44 122 GLN A N 1
ATOM 950 C CA . GLN A 1 122 ? 0.919 -5.081 6.407 1.00 91.44 122 GLN A CA 1
ATOM 951 C C . GLN A 1 122 ? 1.050 -4.554 7.836 1.00 91.44 122 GLN A C 1
ATOM 953 O O . GLN A 1 122 ? 2.134 -4.521 8.419 1.00 91.44 122 GLN A O 1
ATOM 958 N N . GLU A 1 123 ? -0.075 -4.225 8.466 1.00 89.12 123 GLU A N 1
ATOM 959 C CA . GLU A 1 123 ? -0.085 -3.788 9.873 1.00 89.12 123 GLU A CA 1
ATOM 960 C C . GLU A 1 123 ? 0.287 -4.882 10.874 1.00 89.12 123 GLU A C 1
ATOM 962 O O . GLU A 1 123 ? 0.566 -4.596 12.037 1.00 89.12 123 GLU A O 1
ATOM 967 N N . SER A 1 124 ? 0.274 -6.139 10.434 1.00 87.81 124 SER A N 1
ATOM 968 C CA . SER A 1 124 ? 0.813 -7.274 11.181 1.00 87.81 124 SER A CA 1
ATOM 969 C C . SER A 1 124 ? 2.347 -7.318 11.183 1.00 87.81 124 SER A C 1
ATOM 971 O O . SER A 1 124 ? 2.919 -8.136 11.896 1.00 87.81 124 SER A O 1
ATOM 973 N N . GLY A 1 125 ? 3.011 -6.480 10.377 1.00 88.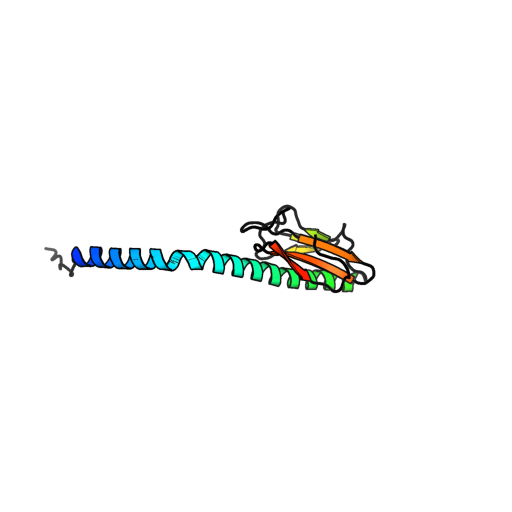31 125 GLY A N 1
ATOM 974 C CA . GLY A 1 125 ? 4.460 -6.493 10.164 1.00 88.31 125 GLY A CA 1
ATOM 975 C C . GLY A 1 125 ? 4.930 -7.472 9.083 1.00 88.31 125 GLY A C 1
ATOM 976 O O . GLY A 1 125 ? 6.126 -7.568 8.828 1.00 88.31 125 GLY A O 1
ATOM 977 N N . SER A 1 126 ? 4.013 -8.196 8.435 1.00 92.19 126 SER A N 1
ATOM 978 C CA . SER A 1 126 ? 4.339 -9.073 7.303 1.00 92.19 126 SER A CA 1
ATOM 979 C C . SER A 1 126 ? 4.333 -8.303 5.985 1.00 92.19 126 SER A C 1
ATOM 981 O O . SER A 1 126 ? 3.526 -7.398 5.790 1.00 92.19 126 SER A O 1
ATOM 983 N N . TRP A 1 127 ? 5.212 -8.668 5.057 1.00 93.00 127 TRP A N 1
ATOM 984 C CA . TRP A 1 127 ? 5.239 -8.071 3.724 1.00 93.00 127 TRP A CA 1
ATOM 985 C C . TRP A 1 127 ? 4.323 -8.815 2.761 1.00 93.00 127 TRP A C 1
ATOM 987 O O . TRP A 1 127 ? 4.423 -10.032 2.604 1.00 93.00 127 TRP A O 1
ATOM 997 N N . LEU A 1 128 ? 3.485 -8.066 2.052 1.00 92.62 128 LEU A N 1
ATOM 998 C CA . LEU A 1 128 ? 2.778 -8.556 0.882 1.00 92.62 128 LEU A CA 1
ATOM 999 C C . LEU A 1 128 ? 3.645 -8.298 -0.352 1.00 92.62 128 LEU A C 1
ATOM 1001 O O . LEU A 1 128 ? 3.869 -7.143 -0.702 1.00 92.62 128 LEU A O 1
ATOM 1005 N N . LYS A 1 129 ? 4.129 -9.366 -0.993 1.00 93.00 129 LYS A N 1
ATOM 1006 C CA . LYS A 1 129 ? 4.942 -9.316 -2.218 1.00 93.00 129 LYS A CA 1
ATOM 1007 C C . LYS A 1 129 ? 4.074 -9.529 -3.457 1.00 93.00 129 LYS A C 1
ATOM 1009 O O . LYS A 1 129 ? 3.243 -10.436 -3.483 1.00 93.00 129 LYS A O 1
ATOM 1014 N N . LEU A 1 130 ? 4.340 -8.760 -4.505 1.00 92.62 130 LEU A N 1
ATOM 1015 C CA . LEU A 1 130 ? 3.804 -8.958 -5.845 1.00 92.62 130 LEU A CA 1
ATOM 1016 C C . LEU A 1 130 ? 4.923 -8.807 -6.888 1.00 92.62 130 LEU A C 1
ATOM 1018 O O . LEU A 1 130 ? 5.864 -8.046 -6.682 1.00 92.62 130 LEU A O 1
ATOM 1022 N N . GLY A 1 131 ? 4.802 -9.514 -8.009 1.00 90.00 131 GLY A N 1
ATOM 1023 C CA . GLY A 1 131 ? 5.780 -9.507 -9.098 1.00 90.00 131 GLY A CA 1
ATOM 1024 C C . GLY A 1 131 ? 6.676 -10.745 -9.095 1.00 90.00 131 GLY A C 1
ATOM 1025 O O . GLY A 1 131 ? 6.746 -11.488 -8.114 1.00 90.00 131 GLY A O 1
ATOM 1026 N N . ASP A 1 132 ? 7.338 -10.965 -10.227 1.00 88.62 132 ASP A N 1
ATOM 1027 C CA . ASP A 1 132 ? 8.058 -12.206 -10.541 1.00 88.62 132 ASP A CA 1
ATOM 1028 C C . ASP A 1 132 ? 9.584 -12.081 -10.344 1.00 88.62 132 ASP A C 1
ATOM 1030 O O . ASP A 1 132 ? 10.345 -13.010 -10.619 1.00 88.62 132 ASP A O 1
ATOM 1034 N N . GLY A 1 133 ? 10.054 -10.931 -9.851 1.00 87.50 133 GLY A N 1
ATOM 1035 C CA . GLY A 1 133 ? 11.464 -10.701 -9.546 1.00 87.50 133 GLY A CA 1
ATOM 1036 C C . GLY A 1 133 ? 11.976 -11.534 -8.361 1.00 87.50 133 GLY A C 1
ATOM 1037 O O . GLY A 1 133 ? 11.242 -11.892 -7.429 1.00 87.50 133 GLY A O 1
ATOM 1038 N N . ALA A 1 134 ? 13.282 -11.814 -8.376 1.00 86.69 134 ALA A N 1
ATOM 1039 C CA . ALA A 1 134 ? 13.957 -12.595 -7.338 1.00 86.69 134 ALA A CA 1
ATOM 1040 C C . ALA A 1 134 ? 14.195 -11.817 -6.027 1.00 86.69 134 ALA A C 1
ATOM 1042 O O . ALA A 1 134 ? 14.536 -12.435 -5.021 1.00 86.69 134 ALA A O 1
ATOM 1043 N N . GLY A 1 135 ? 13.987 -10.496 -6.028 1.00 84.81 135 GLY A N 1
ATOM 1044 C CA . GLY A 1 135 ? 14.187 -9.630 -4.865 1.00 84.81 135 GLY A CA 1
ATOM 1045 C C . GLY A 1 135 ? 13.296 -9.971 -3.666 1.00 84.81 135 GLY A C 1
ATOM 1046 O O . GLY A 1 135 ? 12.292 -10.697 -3.767 1.00 84.81 135 GLY A O 1
ATOM 1047 N N . THR A 1 136 ? 13.652 -9.405 -2.515 1.00 87.06 136 THR A N 1
ATOM 1048 C CA . THR A 1 136 ? 12.937 -9.558 -1.240 1.00 87.06 136 THR A CA 1
ATOM 1049 C C . THR A 1 136 ? 12.438 -8.213 -0.734 1.00 87.06 136 THR A C 1
ATOM 1051 O O . THR A 1 136 ? 13.120 -7.208 -0.877 1.00 87.06 136 THR A O 1
ATOM 1054 N N . CYS A 1 137 ? 11.268 -8.196 -0.099 1.00 88.31 137 CYS A N 1
ATOM 1055 C CA . CYS A 1 137 ? 10.728 -6.987 0.521 1.00 88.31 137 CYS A CA 1
ATOM 1056 C C . CYS A 1 137 ? 11.561 -6.583 1.754 1.00 88.31 137 CYS A C 1
ATOM 1058 O O . CYS A 1 137 ? 11.852 -7.450 2.582 1.00 88.31 137 CYS A O 1
ATOM 1060 N N . MET A 1 138 ? 11.913 -5.295 1.887 1.00 80.06 138 MET A N 1
ATOM 1061 C CA . MET A 1 138 ? 12.746 -4.747 2.978 1.00 80.06 138 MET A CA 1
ATOM 1062 C C . MET A 1 138 ? 12.244 -3.404 3.526 1.00 80.06 138 MET A C 1
ATOM 1064 O O . MET A 1 138 ? 11.724 -2.556 2.773 1.00 80.06 138 MET A O 1
#

InterPro domain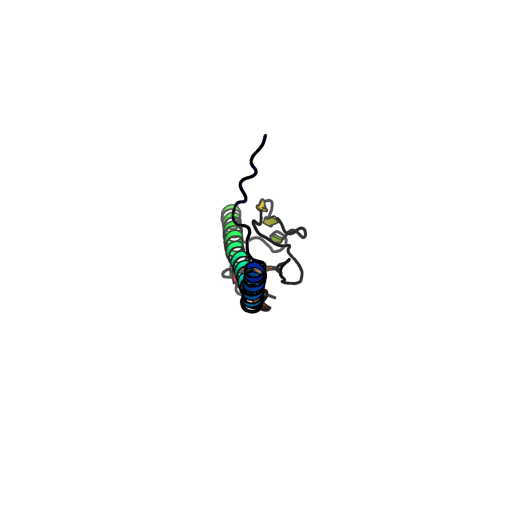s:
  IPR012902 Prokaryotic N-terminal methylation site [PF07963] (5-27)
  IPR012902 Prokaryotic N-terminal methylation site [TIGR02532] (7-28)
  IPR045584 Pilin-like [SSF54523] (10-120)

pLDDT: mean 85.35, std 9.37, range [43.66, 95.88]

Organism: NCBI:txid2099670

Radius of gyration: 25.08 Å; chains: 1; bounding box: 77×38×58 Å